Protein AF-A0A8S0R8F9-F1 (afdb_monomer_lite)

pLDDT: mean 76.93, std 17.26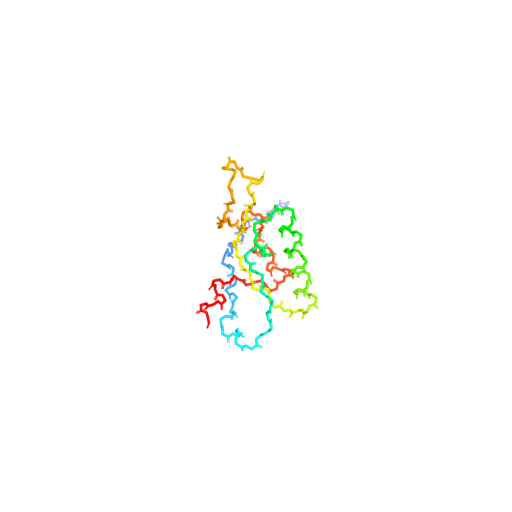, range [36.34, 92.81]

Secondary structure (DSSP, 8-state):
----------------------TT-GGG--EEEE-HHHHSS--HHHHHHHHHHHHHHHHHHT-EEEE--EEEE-GGG-TTSS-EEEEEGGGT--HHHHHTTS-EEEHHHHHH-

Organism: NCBI:txid158383

InterPro domains:
  IPR055503 Domain of unknown function DUF7075 [PF23272] (26-113)

Sequence (113 aa):
MEKGILEMIGETVNDLLPMVELDGMFSRGKYLIYSGGGDRCKSMHQFLYSFNFMLGEAQYLNWALVLDSTACLPSIDTLSSQDEDGKDFRFYHDIEHLKESAPVLDQAQFWSD

Structure (mmCIF, N/CA/C/O backbone):
data_AF-A0A8S0R8F9-F1
#
_entry.id   AF-A0A8S0R8F9-F1
#
loop_
_atom_site.group_PDB
_atom_site.id
_atom_site.type_symbol
_atom_site.label_atom_id
_atom_site.label_alt_id
_atom_site.label_comp_id
_atom_site.label_asym_id
_atom_site.label_entity_id
_atom_site.label_seq_id
_atom_site.pdbx_PDB_ins_code
_atom_site.Cartn_x
_atom_site.Cartn_y
_atom_site.Cartn_z
_atom_site.occupancy
_atom_site.B_iso_or_equiv
_atom_site.auth_seq_id
_atom_site.auth_comp_id
_atom_site.auth_asym_id
_atom_site.auth_atom_id
_atom_site.pdbx_PDB_model_num
ATOM 1 N N . MET A 1 1 ? 45.240 -3.962 42.194 1.00 36.34 1 MET A N 1
ATOM 2 C CA . MET A 1 1 ? 45.062 -3.326 40.876 1.00 36.34 1 MET A CA 1
ATOM 3 C C . MET A 1 1 ? 44.135 -4.232 40.087 1.00 36.34 1 MET A C 1
ATOM 5 O O . MET A 1 1 ? 44.366 -5.434 40.067 1.00 36.34 1 MET A O 1
ATOM 9 N N . GLU A 1 2 ? 43.031 -3.660 39.624 1.00 44.22 2 GLU A N 1
ATOM 10 C CA . GLU A 1 2 ? 41.862 -4.297 39.011 1.00 44.22 2 GLU A CA 1
ATOM 11 C C . GLU A 1 2 ? 42.167 -5.119 37.750 1.00 44.22 2 GLU A C 1
ATOM 13 O O . GLU A 1 2 ? 43.036 -4.750 36.962 1.00 44.22 2 GLU A O 1
ATOM 18 N N . LYS A 1 3 ? 41.323 -6.121 37.474 1.00 39.12 3 LYS A N 1
ATOM 19 C CA . LYS A 1 3 ? 40.404 -6.021 36.327 1.00 39.12 3 LYS A CA 1
ATOM 20 C C . LYS A 1 3 ? 39.241 -7.002 36.462 1.00 39.12 3 LYS A C 1
ATOM 22 O O . LYS A 1 3 ? 39.439 -8.209 36.551 1.00 39.12 3 LYS A O 1
ATOM 27 N N . GLY A 1 4 ? 38.043 -6.427 36.532 1.00 38.41 4 GLY A N 1
ATOM 28 C CA . GLY A 1 4 ? 36.765 -7.120 36.562 1.00 38.41 4 GLY A CA 1
ATOM 29 C C . GLY A 1 4 ? 36.315 -7.628 35.190 1.00 38.41 4 GLY A C 1
ATOM 30 O O . GLY A 1 4 ? 36.842 -7.248 34.147 1.00 38.41 4 GLY A O 1
ATOM 31 N N . ILE A 1 5 ? 35.331 -8.514 35.291 1.00 46.72 5 ILE A N 1
ATOM 32 C CA . ILE A 1 5 ? 34.609 -9.309 34.293 1.00 46.72 5 ILE A CA 1
ATOM 33 C C . ILE A 1 5 ? 33.861 -8.434 33.275 1.00 46.72 5 ILE A C 1
ATOM 35 O O . ILE A 1 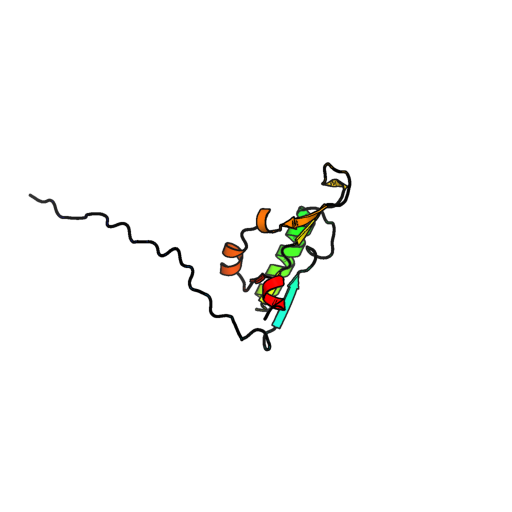5 ? 33.370 -7.372 33.645 1.00 46.72 5 ILE A O 1
ATOM 39 N N . LEU A 1 6 ? 33.710 -8.934 32.041 1.00 37.44 6 LEU A N 1
ATOM 40 C CA . LEU A 1 6 ? 32.446 -8.960 31.282 1.00 37.44 6 LEU A CA 1
ATOM 41 C C . LEU A 1 6 ? 32.667 -9.756 29.988 1.00 37.44 6 LEU A C 1
ATOM 43 O O . LEU A 1 6 ? 33.131 -9.227 28.981 1.00 37.44 6 LEU A O 1
ATOM 47 N N . GLU A 1 7 ? 32.355 -11.053 30.032 1.00 45.44 7 GLU A N 1
ATOM 48 C CA . GLU A 1 7 ? 32.027 -11.783 28.810 1.00 45.44 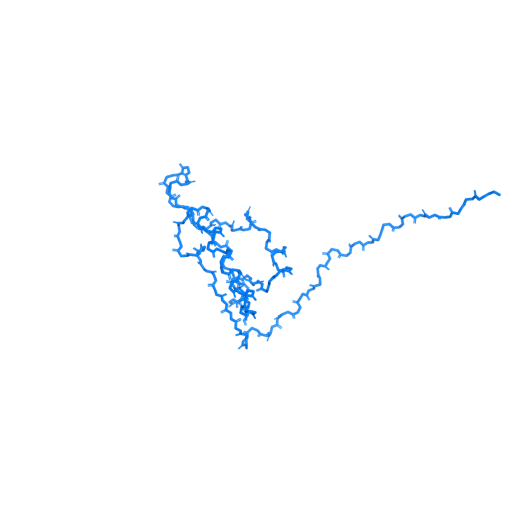7 GLU A CA 1
ATOM 49 C C . GLU A 1 7 ? 30.730 -11.186 28.268 1.00 45.44 7 GLU A C 1
ATOM 51 O O . GLU A 1 7 ? 29.697 -11.172 28.938 1.00 45.44 7 GLU A O 1
ATOM 56 N N . MET A 1 8 ? 30.813 -10.636 27.061 1.00 44.47 8 MET A N 1
ATOM 57 C CA . MET A 1 8 ? 29.668 -10.169 26.299 1.00 44.47 8 MET A CA 1
ATOM 58 C C . MET A 1 8 ? 28.904 -11.404 25.823 1.00 44.47 8 MET A C 1
ATOM 60 O O . MET A 1 8 ? 29.150 -11.924 24.736 1.00 44.47 8 MET A O 1
ATOM 64 N N . ILE A 1 9 ? 28.016 -11.912 26.674 1.00 52.88 9 ILE A N 1
ATOM 65 C CA . ILE A 1 9 ? 26.983 -12.850 26.251 1.00 52.88 9 ILE A CA 1
ATOM 66 C C . ILE A 1 9 ? 26.077 -12.032 25.335 1.00 52.88 9 ILE A C 1
ATOM 68 O O . ILE A 1 9 ? 25.286 -11.221 25.808 1.00 52.88 9 ILE A O 1
ATOM 72 N N . GLY A 1 10 ? 26.269 -12.174 24.022 1.00 48.59 10 GLY A N 1
ATOM 73 C CA . GLY A 1 10 ? 25.317 -11.668 23.046 1.00 48.59 10 GLY A CA 1
ATOM 74 C C . GLY A 1 10 ? 23.962 -12.261 23.397 1.00 48.59 10 GLY A C 1
ATOM 75 O O . GLY A 1 10 ? 23.807 -13.485 23.390 1.00 48.59 10 GLY A O 1
ATOM 76 N N . GLU A 1 11 ? 23.028 -11.403 23.798 1.00 50.50 11 GLU A N 1
ATOM 77 C CA . GLU A 1 11 ? 21.653 -11.805 24.046 1.00 50.50 11 GLU A CA 1
ATOM 78 C C . GLU A 1 11 ? 21.164 -12.546 22.802 1.00 50.50 11 GLU A C 1
ATOM 80 O O . GLU A 1 11 ? 21.347 -12.093 21.670 1.00 50.50 11 GLU A O 1
ATOM 85 N N . THR A 1 12 ? 20.613 -13.738 23.006 1.00 48.62 12 THR A N 1
ATOM 86 C CA . THR A 1 12 ? 19.951 -14.476 21.937 1.00 48.62 12 THR A CA 1
ATOM 87 C C . THR A 1 12 ? 18.733 -13.654 21.547 1.00 48.62 12 THR A C 1
ATOM 89 O O . THR A 1 12 ? 17.724 -13.655 22.248 1.00 48.62 12 THR A O 1
ATOM 92 N N . VAL A 1 13 ? 18.864 -12.885 20.467 1.00 53.94 13 VAL A N 1
ATOM 93 C CA . VAL A 1 13 ? 17.755 -12.135 19.887 1.00 53.94 13 VAL A CA 1
ATOM 94 C C . VAL A 1 13 ? 16.744 -13.171 19.419 1.00 53.94 13 VAL A C 1
ATOM 96 O O . VAL A 1 13 ? 17.028 -14.003 18.559 1.00 53.94 13 VAL A O 1
ATOM 99 N N . ASN A 1 14 ? 15.589 -13.194 20.073 1.00 50.44 14 ASN A N 1
ATOM 100 C CA . ASN A 1 14 ? 14.486 -14.030 19.650 1.00 50.44 14 ASN A CA 1
ATOM 101 C C . ASN A 1 14 ? 13.850 -13.362 18.426 1.00 50.44 14 ASN A C 1
ATOM 103 O O . ASN A 1 14 ? 12.984 -12.507 18.580 1.00 50.44 14 ASN A O 1
ATOM 107 N N . ASP A 1 15 ? 14.289 -13.748 17.225 1.00 53.97 15 ASP A N 1
ATOM 108 C CA . ASP A 1 15 ? 13.746 -13.270 15.940 1.00 53.97 15 ASP A CA 1
ATOM 109 C C . ASP A 1 15 ? 12.288 -13.714 15.696 1.00 53.97 15 ASP A C 1
ATOM 111 O O . ASP A 1 15 ? 11.699 -13.440 14.649 1.00 53.97 15 ASP A O 1
ATOM 115 N N . LEU A 1 16 ? 11.676 -14.418 16.654 1.00 51.31 16 LEU A N 1
ATOM 116 C CA . LEU A 1 16 ? 10.251 -14.701 16.639 1.00 51.31 16 LEU A CA 1
ATOM 117 C C . LEU A 1 16 ? 9.502 -13.418 16.999 1.00 51.31 16 LEU A C 1
ATOM 119 O O . LEU A 1 16 ? 9.344 -13.077 18.174 1.00 51.31 16 LEU A O 1
ATOM 123 N N . LEU A 1 17 ? 9.027 -12.722 15.962 1.00 52.22 17 LEU A N 1
ATOM 124 C CA . LEU A 1 17 ? 8.014 -11.681 16.097 1.00 52.22 17 LEU A CA 1
ATOM 125 C C . LEU A 1 17 ? 6.894 -12.210 17.008 1.00 52.22 17 LEU A C 1
ATOM 127 O O . LEU A 1 17 ? 6.463 -13.355 16.817 1.00 52.22 17 LEU A O 1
ATOM 131 N N . PRO A 1 18 ? 6.424 -11.430 18.003 1.00 50.97 18 PRO A N 1
ATOM 132 C CA . PRO A 1 18 ? 5.260 -11.830 18.773 1.00 50.97 18 PRO A CA 1
ATOM 133 C C . PRO A 1 18 ? 4.150 -12.122 17.771 1.00 50.97 18 PRO A C 1
ATOM 135 O O . PRO A 1 18 ? 3.813 -11.271 16.950 1.00 50.97 18 PRO A O 1
ATOM 138 N N . MET A 1 19 ? 3.647 -13.356 17.794 1.00 46.47 19 MET A N 1
ATOM 139 C CA . MET A 1 19 ? 2.520 -13.756 16.971 1.00 46.47 19 MET A CA 1
ATOM 140 C C . MET A 1 19 ? 1.371 -12.856 17.409 1.00 46.47 19 MET A C 1
ATOM 142 O O . MET A 1 19 ? 0.837 -13.010 18.505 1.00 46.47 19 MET A O 1
ATOM 146 N N . VAL A 1 20 ? 1.101 -11.817 16.625 1.00 50.97 20 VAL A N 1
ATOM 147 C CA . VAL A 1 20 ? 0.025 -10.883 16.909 1.00 50.97 20 VAL A CA 1
ATOM 148 C C . VAL A 1 20 ? -1.258 -11.703 16.784 1.00 50.97 20 VAL A C 1
ATOM 150 O O . VAL A 1 20 ? -1.695 -12.007 15.678 1.00 50.97 20 VAL A O 1
ATOM 153 N N . GLU A 1 21 ? -1.813 -12.129 17.921 1.00 46.56 21 GLU A N 1
ATOM 154 C CA . GLU A 1 21 ? -3.147 -12.723 18.025 1.00 46.56 21 GLU A CA 1
ATOM 155 C C . GLU A 1 21 ? -4.175 -11.667 17.586 1.00 46.56 21 GLU A C 1
ATOM 157 O O . GLU A 1 21 ? -4.741 -10.936 18.398 1.00 46.56 21 GLU A O 1
ATOM 162 N N . LEU A 1 22 ? -4.369 -11.534 16.275 1.00 50.97 22 LEU A N 1
ATOM 163 C CA . LEU A 1 22 ? -5.483 -10.801 15.667 1.00 50.97 22 LEU A CA 1
ATOM 164 C C . LEU A 1 22 ? -6.525 -11.748 15.047 1.00 50.97 22 LEU A C 1
ATOM 166 O O . LEU A 1 22 ? -7.586 -11.272 14.641 1.00 50.97 22 LEU A O 1
ATOM 170 N N . ASP A 1 23 ? -6.259 -13.061 15.031 1.00 47.97 23 ASP A N 1
ATOM 171 C CA . ASP A 1 23 ? -7.178 -14.106 14.558 1.00 47.97 23 ASP A CA 1
ATOM 172 C C . ASP A 1 23 ? -8.472 -14.079 15.387 1.00 47.97 23 ASP A C 1
ATOM 174 O O . ASP A 1 23 ? -8.501 -14.438 16.569 1.00 47.97 23 ASP A O 1
ATOM 178 N N . GLY A 1 24 ? -9.563 -13.627 14.769 1.00 48.53 24 GLY A N 1
ATOM 179 C CA . GLY A 1 24 ? -10.916 -13.738 15.324 1.00 48.53 24 GLY A CA 1
ATOM 180 C C . GLY A 1 24 ? -11.672 -12.435 15.616 1.00 48.53 24 GLY A C 1
ATOM 181 O O . GLY A 1 24 ? -12.848 -12.504 15.988 1.00 48.53 24 GLY A O 1
ATOM 182 N N . MET A 1 25 ? -11.084 -11.244 15.425 1.00 48.88 25 MET A N 1
ATOM 183 C CA . MET A 1 25 ? -11.811 -9.965 15.608 1.00 48.88 25 MET A CA 1
ATOM 184 C C . MET A 1 25 ? -12.297 -9.302 14.307 1.00 48.88 25 MET A C 1
ATOM 186 O O . MET A 1 25 ? -12.974 -8.269 14.380 1.00 48.88 25 MET A O 1
ATOM 190 N N . PHE A 1 26 ? -12.035 -9.886 13.129 1.00 57.22 26 PHE A N 1
ATOM 191 C CA . PHE A 1 26 ? -12.300 -9.208 11.851 1.00 57.22 26 PHE A CA 1
ATOM 192 C C . PHE A 1 26 ? -13.783 -8.878 11.595 1.00 57.22 26 PHE A C 1
ATOM 194 O O . PHE A 1 26 ? -14.115 -7.834 11.037 1.00 57.22 26 PHE A O 1
ATOM 201 N N . SER A 1 27 ? -14.709 -9.695 12.103 1.00 54.78 27 SER A N 1
ATOM 202 C CA . SER A 1 27 ? -16.156 -9.534 11.869 1.00 54.78 27 SER A CA 1
ATOM 203 C C . SER A 1 27 ? -16.813 -8.302 12.522 1.00 54.78 27 SER A C 1
ATOM 205 O O . SER A 1 27 ? -17.993 -8.044 12.274 1.00 54.78 27 SER A O 1
ATOM 207 N N . ARG A 1 28 ? -16.101 -7.530 13.363 1.00 58.16 28 ARG A N 1
ATOM 208 C CA . ARG A 1 28 ? -16.660 -6.356 14.080 1.00 58.16 28 ARG A CA 1
ATOM 209 C C . ARG A 1 28 ? -15.903 -5.043 13.843 1.00 58.16 28 ARG A C 1
ATOM 211 O O . ARG A 1 28 ? -16.270 -4.029 14.440 1.00 58.16 28 ARG A O 1
ATOM 218 N N . GLY A 1 29 ? -14.855 -5.051 13.020 1.00 72.19 29 GLY A N 1
ATOM 219 C CA . GLY A 1 29 ? -14.016 -3.876 12.770 1.00 72.19 29 GLY A CA 1
ATOM 220 C C . GLY A 1 29 ? -14.541 -2.941 11.675 1.00 72.19 29 GLY A C 1
ATOM 221 O O . GLY A 1 29 ? -15.481 -3.256 10.947 1.00 72.19 29 GLY A O 1
ATOM 222 N N . LYS A 1 30 ? -13.912 -1.765 11.562 1.00 86.75 30 LYS A N 1
ATOM 223 C CA . LYS A 1 30 ? -14.062 -0.849 10.422 1.00 86.75 30 LYS A CA 1
ATOM 224 C C . LYS A 1 30 ? -12.785 -0.903 9.590 1.00 86.75 30 LYS A C 1
ATOM 226 O O . LYS A 1 30 ? -11.692 -0.801 10.149 1.00 86.75 30 LYS A O 1
ATOM 231 N N . TYR A 1 31 ? -12.946 -1.050 8.280 1.00 90.62 31 TYR A N 1
ATOM 232 C CA . TYR A 1 31 ? -11.851 -1.300 7.347 1.00 90.62 31 TYR A CA 1
ATOM 233 C C . TYR A 1 31 ? -11.893 -0.314 6.187 1.00 90.62 31 TYR A C 1
ATOM 235 O O . TYR A 1 31 ? -12.969 0.030 5.693 1.00 90.62 31 TYR A O 1
ATOM 243 N N . LEU A 1 32 ? -10.716 0.103 5.735 1.00 92.44 32 LEU A N 1
ATOM 244 C CA . LEU A 1 32 ? -10.515 0.728 4.432 1.00 92.44 32 LEU A CA 1
ATOM 245 C C . LEU A 1 32 ? -9.857 -0.297 3.520 1.00 92.44 32 LEU A C 1
ATOM 247 O O . LEU A 1 32 ? -8.943 -0.993 3.947 1.00 92.44 32 LEU A O 1
ATOM 251 N N . ILE A 1 33 ? -10.315 -0.395 2.276 1.00 91.19 33 ILE A N 1
ATOM 252 C CA . ILE A 1 33 ? -9.768 -1.344 1.305 1.00 91.19 33 ILE A CA 1
ATOM 253 C C . ILE A 1 33 ? -9.013 -0.555 0.245 1.00 91.19 33 ILE A C 1
ATOM 255 O O . ILE A 1 33 ? -9.604 0.247 -0.479 1.00 91.19 33 ILE A O 1
ATOM 259 N N . TYR A 1 34 ? -7.719 -0.824 0.129 1.00 91.06 34 TYR A N 1
ATOM 260 C CA . TYR A 1 34 ? -6.900 -0.376 -0.987 1.00 91.06 34 TYR A CA 1
ATOM 261 C C . TYR A 1 34 ? -6.703 -1.550 -1.940 1.00 91.06 34 TYR A C 1
ATOM 263 O O . TYR A 1 34 ? -6.109 -2.557 -1.565 1.00 91.06 34 TYR A O 1
ATOM 271 N N . SER A 1 35 ? -7.240 -1.443 -3.156 1.00 88.12 35 SER A N 1
ATOM 272 C CA . SER A 1 35 ? -7.254 -2.538 -4.135 1.00 88.12 35 SER A CA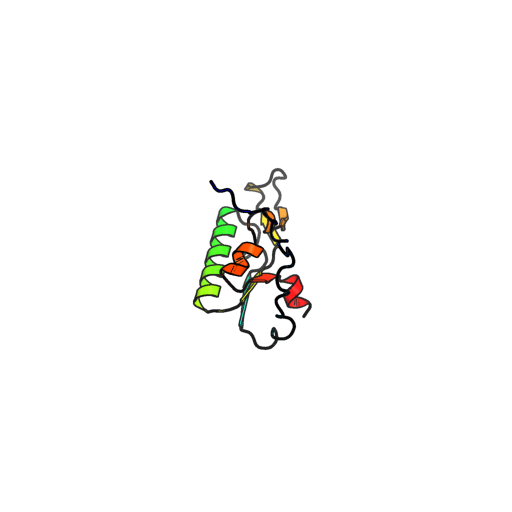 1
ATOM 273 C C . SER A 1 35 ? -6.679 -2.120 -5.485 1.00 88.12 35 SER A C 1
ATOM 275 O O . SER A 1 35 ? -6.757 -0.944 -5.861 1.00 88.12 35 SER A O 1
ATOM 277 N N . GLY A 1 36 ? -6.075 -3.074 -6.204 1.00 79.25 36 GLY A N 1
ATOM 278 C CA . GLY A 1 36 ? -5.557 -2.879 -7.563 1.00 79.25 36 GLY A CA 1
ATOM 279 C C . GLY A 1 36 ? -4.568 -1.720 -7.688 1.00 79.25 36 GLY A C 1
ATOM 280 O O . GLY A 1 36 ? -4.588 -0.988 -8.683 1.00 79.25 36 GLY A O 1
ATOM 281 N N . GLY A 1 37 ? -3.787 -1.479 -6.636 1.00 76.94 37 GLY A N 1
ATOM 282 C CA . GLY A 1 37 ? -2.869 -0.353 -6.540 1.00 76.94 37 GLY A CA 1
ATOM 283 C C . GLY A 1 37 ? -3.501 1.040 -6.623 1.00 76.94 37 GLY A C 1
ATOM 284 O O . GLY A 1 37 ? -2.833 1.986 -7.037 1.00 76.94 37 GLY A O 1
ATOM 285 N N . GLY A 1 38 ? -4.774 1.186 -6.244 1.00 67.69 38 GLY A N 1
ATOM 286 C CA . GLY A 1 38 ? -5.479 2.469 -6.269 1.00 67.69 38 GLY A CA 1
ATOM 287 C C . GLY A 1 38 ? -6.194 2.749 -7.593 1.00 67.69 38 GLY A C 1
ATOM 288 O O . GLY A 1 38 ? -6.247 3.903 -8.018 1.00 67.69 38 GLY A O 1
ATOM 289 N N . ASP A 1 39 ? -6.759 1.700 -8.204 1.00 70.12 39 ASP A N 1
ATOM 290 C CA . ASP A 1 39 ? -7.674 1.696 -9.369 1.00 70.12 39 ASP A CA 1
ATOM 291 C C . ASP A 1 39 ? -7.046 1.567 -10.783 1.00 70.12 39 ASP A C 1
ATOM 293 O O . ASP A 1 39 ? -7.632 1.968 -11.786 1.00 70.12 39 ASP A O 1
ATOM 297 N N . ARG A 1 40 ? -5.888 0.886 -10.836 1.00 77.25 40 ARG A N 1
ATOM 298 C CA . ARG A 1 40 ? -5.212 0.223 -11.982 1.00 77.25 40 ARG A CA 1
ATOM 299 C C . ARG A 1 40 ? -4.404 1.057 -12.992 1.00 77.25 40 ARG A C 1
ATOM 301 O O . ARG A 1 40 ? -4.755 2.162 -13.382 1.00 77.25 40 ARG A O 1
ATOM 308 N N . CYS A 1 41 ? -3.293 0.431 -13.391 1.00 85.50 41 CYS A N 1
ATOM 309 C CA . CYS A 1 41 ? -2.238 0.805 -14.341 1.00 85.50 41 CYS A CA 1
ATOM 310 C C . CYS A 1 41 ? -1.836 2.283 -14.302 1.00 85.50 41 CYS A C 1
ATOM 312 O O . CYS A 1 41 ? -2.175 3.086 -15.172 1.00 85.50 41 CYS A O 1
ATOM 314 N N . LYS A 1 42 ? -1.089 2.625 -13.248 1.00 87.00 42 LYS A N 1
ATOM 315 C CA . LYS A 1 42 ? -0.643 3.985 -12.929 1.00 87.00 42 LYS A CA 1
ATOM 316 C C . LYS A 1 42 ? 0.861 4.030 -12.765 1.00 87.00 42 LYS A C 1
ATOM 318 O O . LYS A 1 42 ? 1.469 3.043 -12.352 1.00 87.00 42 LYS A O 1
ATOM 323 N N . SER A 1 43 ? 1.456 5.183 -13.056 1.00 87.19 43 SER A N 1
ATOM 324 C CA . SER A 1 43 ? 2.891 5.331 -12.839 1.00 87.19 43 SER A CA 1
ATOM 325 C C . SER A 1 43 ? 3.228 5.139 -11.365 1.00 87.19 43 SER A C 1
ATOM 327 O O . SER A 1 43 ? 2.409 5.424 -10.482 1.00 87.19 43 SER A O 1
ATOM 329 N N . MET A 1 44 ? 4.459 4.710 -11.086 1.00 83.88 44 MET A N 1
ATOM 330 C CA . MET A 1 44 ? 4.910 4.484 -9.709 1.00 83.88 44 MET A CA 1
ATOM 331 C C . MET A 1 44 ? 4.661 5.695 -8.808 1.00 83.88 44 MET A C 1
ATOM 333 O O . MET A 1 44 ? 4.244 5.543 -7.666 1.00 83.88 44 MET A O 1
ATOM 337 N N . HIS A 1 45 ? 4.840 6.913 -9.321 1.00 86.75 45 HIS A N 1
ATOM 338 C CA . HIS A 1 45 ? 4.586 8.120 -8.541 1.00 86.75 45 HIS A CA 1
ATOM 339 C C . HIS A 1 45 ? 3.113 8.268 -8.129 1.00 86.75 45 HIS A C 1
ATOM 341 O O . HIS A 1 45 ? 2.824 8.570 -6.972 1.00 86.75 45 HIS A O 1
ATOM 347 N N . GLN A 1 46 ? 2.182 8.038 -9.057 1.00 88.56 46 GLN A N 1
ATOM 348 C CA . GLN A 1 46 ? 0.747 8.127 -8.774 1.00 88.56 46 GLN A CA 1
ATOM 349 C C . GLN A 1 46 ? 0.315 7.070 -7.763 1.00 88.56 46 GLN A C 1
ATOM 351 O O . GLN A 1 46 ? -0.435 7.380 -6.842 1.00 88.56 46 GLN A O 1
ATOM 356 N N . PHE A 1 47 ? 0.829 5.854 -7.925 1.00 85.88 47 PHE A N 1
ATOM 357 C CA . PHE A 1 47 ? 0.586 4.739 -7.026 1.00 85.88 47 PHE A CA 1
ATOM 358 C C . PHE A 1 47 ? 1.071 5.032 -5.592 1.00 85.88 47 PHE A C 1
ATOM 360 O O . PHE A 1 47 ? 0.320 4.865 -4.631 1.00 85.88 47 PHE A O 1
ATOM 367 N N . LEU A 1 48 ? 2.300 5.543 -5.439 1.00 86.94 48 LEU A N 1
ATOM 368 C CA . LEU A 1 48 ? 2.854 5.927 -4.135 1.00 86.94 48 LEU A CA 1
ATOM 369 C C . LEU A 1 48 ? 2.035 7.042 -3.482 1.00 86.94 48 LEU A C 1
ATOM 371 O O . LEU A 1 48 ? 1.783 7.017 -2.277 1.00 86.94 48 LEU A O 1
ATOM 375 N N . TYR A 1 49 ? 1.616 8.033 -4.269 1.00 89.62 49 TYR A N 1
ATOM 376 C CA . TYR A 1 49 ? 0.811 9.138 -3.767 1.00 89.62 49 TYR A CA 1
ATOM 377 C C . TYR A 1 49 ? -0.554 8.645 -3.272 1.00 89.62 49 TYR A C 1
ATOM 379 O O . TYR A 1 49 ? -0.919 8.924 -2.132 1.00 89.62 49 TYR A O 1
ATOM 387 N N . SER A 1 50 ? -1.285 7.857 -4.069 1.00 90.56 50 SER A N 1
ATOM 388 C CA . SER A 1 50 ? -2.591 7.325 -3.655 1.00 90.56 50 SER A CA 1
ATOM 389 C C . SER A 1 50 ? -2.497 6.416 -2.433 1.00 90.56 50 SER A C 1
ATOM 391 O O . SER A 1 50 ? -3.344 6.515 -1.545 1.00 90.56 50 SER A O 1
ATOM 393 N N . PHE A 1 51 ? -1.455 5.585 -2.348 1.00 89.81 51 PHE A N 1
ATOM 394 C CA . PHE A 1 51 ? -1.220 4.736 -1.184 1.00 89.81 51 PHE A CA 1
ATOM 395 C C . PHE A 1 51 ? -1.005 5.562 0.093 1.00 89.81 51 PHE A C 1
ATOM 397 O O . PHE A 1 51 ? -1.669 5.317 1.097 1.00 89.81 51 PHE A O 1
ATOM 404 N N . ASN A 1 52 ? -0.145 6.586 0.052 1.00 90.00 52 ASN A N 1
ATOM 405 C CA . ASN A 1 52 ? 0.115 7.438 1.219 1.00 90.00 52 ASN A CA 1
ATOM 406 C C . ASN A 1 52 ? -1.131 8.206 1.679 1.00 90.00 52 ASN A C 1
ATOM 408 O O . ASN A 1 52 ? -1.353 8.342 2.881 1.00 90.00 52 ASN A O 1
ATOM 412 N N . PHE A 1 53 ? -1.965 8.679 0.747 1.00 91.69 53 PHE A N 1
ATOM 413 C CA . PHE A 1 53 ? -3.249 9.290 1.103 1.00 91.69 53 PHE A CA 1
ATOM 414 C C . PHE A 1 53 ? -4.158 8.299 1.821 1.00 91.69 53 PHE A C 1
ATOM 416 O O . PHE A 1 53 ? -4.755 8.643 2.839 1.00 91.69 53 PHE A O 1
ATOM 423 N N . MET A 1 54 ? -4.231 7.062 1.326 1.00 90.94 54 MET A N 1
ATOM 424 C CA . MET A 1 54 ? -5.068 6.051 1.955 1.00 90.94 54 MET A CA 1
ATOM 425 C C . MET A 1 54 ? -4.554 5.639 3.336 1.00 90.94 54 MET A C 1
ATOM 427 O O . MET A 1 54 ? -5.343 5.468 4.265 1.00 90.94 54 MET A O 1
ATOM 431 N N . LEU A 1 55 ? -3.235 5.543 3.492 1.00 90.50 55 LEU A N 1
ATOM 432 C CA . LEU A 1 55 ? -2.597 5.284 4.776 1.00 90.50 55 LEU A CA 1
ATOM 433 C C . LEU A 1 55 ? -2.872 6.411 5.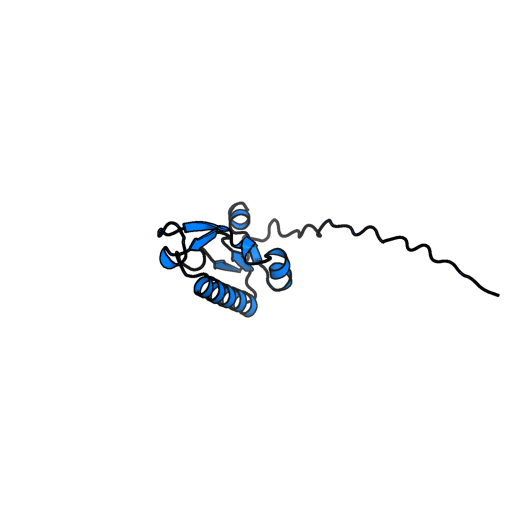782 1.00 90.50 55 LEU A C 1
ATOM 435 O O . LEU A 1 55 ? -3.235 6.137 6.924 1.00 90.50 55 LEU A O 1
ATOM 439 N N . GLY A 1 56 ? -2.765 7.671 5.352 1.00 91.12 56 GLY A N 1
ATOM 440 C CA . GLY A 1 56 ? -3.079 8.830 6.189 1.00 91.12 56 GLY A CA 1
ATOM 441 C C . GLY A 1 56 ? -4.549 8.872 6.618 1.00 91.12 56 GLY A C 1
ATOM 442 O O . GLY A 1 56 ? -4.841 9.148 7.779 1.00 91.12 56 GLY A O 1
ATOM 443 N N . GLU A 1 57 ? -5.477 8.538 5.721 1.00 91.56 57 GLU A N 1
ATOM 444 C CA . GLU A 1 57 ? -6.907 8.442 6.045 1.00 91.56 57 GLU A CA 1
ATOM 445 C C . GLU A 1 57 ? -7.184 7.310 7.051 1.00 91.56 57 GLU A C 1
ATOM 447 O O . GLU A 1 57 ? -7.928 7.500 8.013 1.00 91.56 57 GLU A O 1
ATOM 452 N N . ALA A 1 58 ? -6.540 6.147 6.883 1.00 91.00 58 ALA A N 1
ATOM 453 C CA . ALA A 1 58 ? -6.641 5.032 7.826 1.00 91.00 58 ALA A CA 1
ATOM 454 C C . ALA A 1 58 ? -6.157 5.426 9.228 1.00 91.00 58 ALA A C 1
ATOM 456 O O . ALA A 1 58 ? -6.839 5.151 10.219 1.00 91.00 58 ALA A O 1
ATOM 457 N N . GLN A 1 59 ? -5.031 6.139 9.306 1.00 89.19 59 GLN A N 1
ATOM 458 C CA . GLN A 1 59 ? -4.513 6.696 10.556 1.00 89.19 59 GLN A CA 1
ATOM 459 C C . GLN A 1 59 ? -5.467 7.730 11.163 1.00 89.19 59 GLN A C 1
ATOM 461 O O . GLN A 1 59 ? -5.742 7.682 12.361 1.00 89.19 59 GLN A O 1
ATOM 466 N N . TYR A 1 60 ? -6.008 8.638 10.349 1.00 90.44 60 TYR A N 1
ATOM 467 C CA . TYR A 1 60 ? -6.923 9.686 10.802 1.00 90.44 60 TYR A CA 1
ATOM 468 C C . TYR A 1 60 ? -8.233 9.121 11.370 1.00 90.44 60 TYR A C 1
ATOM 470 O O . TYR A 1 60 ? -8.705 9.567 12.417 1.00 90.44 60 TYR A O 1
ATOM 478 N N . LEU A 1 61 ? -8.808 8.117 10.703 1.00 88.00 61 LEU A N 1
ATOM 479 C CA . LEU A 1 61 ? -10.050 7.466 11.124 1.00 88.00 61 LEU A CA 1
ATOM 480 C C . LEU A 1 61 ? -9.839 6.383 12.191 1.00 88.00 61 LEU A C 1
ATOM 482 O O . LEU A 1 61 ? -10.820 5.910 12.775 1.00 88.00 61 LEU A O 1
ATOM 486 N N . ASN A 1 62 ? -8.585 5.995 12.447 1.00 86.50 62 ASN A N 1
ATOM 487 C CA . ASN A 1 62 ? -8.199 4.845 13.264 1.00 86.50 62 ASN A CA 1
ATOM 488 C C . ASN A 1 62 ? -8.858 3.536 12.779 1.00 86.50 62 ASN A C 1
ATOM 490 O O . ASN A 1 62 ? -9.416 2.769 13.568 1.00 86.50 62 ASN A O 1
ATOM 494 N N . TRP A 1 63 ? -8.878 3.324 11.460 1.00 90.31 63 TRP A N 1
ATOM 495 C CA . TRP A 1 63 ? -9.411 2.115 10.814 1.00 90.31 63 TRP A CA 1
ATOM 496 C C . TRP A 1 63 ? -8.264 1.257 10.290 1.00 90.31 63 TRP A C 1
ATOM 498 O O . TRP A 1 63 ? -7.214 1.779 9.923 1.00 90.31 63 TRP A O 1
ATOM 508 N N . ALA A 1 64 ? -8.476 -0.058 10.220 1.00 90.19 64 ALA A N 1
ATOM 509 C CA . ALA A 1 64 ? -7.498 -0.954 9.616 1.00 90.19 64 ALA A CA 1
ATOM 510 C C . ALA A 1 64 ? -7.506 -0.814 8.089 1.00 90.19 64 ALA A C 1
ATOM 512 O O . ALA A 1 64 ? -8.569 -0.798 7.462 1.00 90.19 64 ALA A O 1
ATOM 513 N N . LEU A 1 65 ? -6.319 -0.724 7.494 1.00 91.94 65 LEU A N 1
ATOM 514 C CA . LEU A 1 65 ? -6.130 -0.686 6.052 1.00 91.94 65 LEU A CA 1
ATOM 515 C C . LEU A 1 65 ? -5.903 -2.105 5.529 1.00 91.94 65 LEU A C 1
ATOM 517 O O . LEU A 1 65 ? -4.866 -2.707 5.787 1.00 91.94 65 LEU A O 1
ATOM 521 N N . VAL A 1 66 ? -6.860 -2.624 4.771 1.00 92.06 66 VAL A N 1
ATOM 522 C CA . VAL A 1 66 ? -6.728 -3.872 4.018 1.00 92.06 66 VAL A CA 1
ATOM 523 C C . VAL A 1 66 ? -6.053 -3.552 2.690 1.00 92.06 66 VAL A C 1
ATOM 525 O O . VAL A 1 66 ? -6.610 -2.830 1.858 1.00 92.06 66 VAL A O 1
ATOM 528 N N . LEU A 1 67 ? -4.846 -4.072 2.508 1.00 90.94 67 LEU A N 1
ATOM 529 C CA . LEU A 1 67 ? -3.964 -3.764 1.394 1.00 90.94 67 LEU A CA 1
ATOM 530 C C . LEU A 1 67 ? -3.880 -4.944 0.425 1.00 90.94 67 LEU A C 1
ATOM 532 O O . LEU A 1 67 ? -3.395 -6.021 0.766 1.00 90.94 67 LEU A O 1
ATOM 536 N N . ASP A 1 68 ? -4.310 -4.710 -0.809 1.00 90.69 68 ASP A N 1
ATOM 537 C CA . ASP A 1 68 ? -3.927 -5.521 -1.959 1.00 90.69 68 ASP A CA 1
ATOM 538 C C . ASP A 1 68 ? -2.464 -5.233 -2.316 1.00 90.69 68 ASP A C 1
ATOM 540 O O . ASP A 1 68 ? -2.113 -4.107 -2.679 1.00 90.69 68 ASP A O 1
ATOM 544 N N . SER A 1 69 ? -1.606 -6.243 -2.196 1.00 87.31 69 SER A N 1
ATOM 545 C CA . SER A 1 69 ? -0.176 -6.137 -2.493 1.00 87.31 69 SER A CA 1
ATOM 546 C C . SER A 1 69 ? 0.138 -6.213 -3.993 1.00 87.31 69 SER A C 1
ATOM 548 O O . SER A 1 69 ? 1.311 -6.196 -4.369 1.00 87.31 69 SER A O 1
ATOM 550 N N . THR A 1 70 ? -0.874 -6.253 -4.863 1.00 87.38 70 THR A N 1
ATOM 551 C CA . THR A 1 70 ? -0.692 -6.211 -6.316 1.00 87.38 70 THR A CA 1
ATOM 552 C C . THR A 1 70 ? -0.744 -4.782 -6.869 1.00 87.38 70 THR A C 1
ATOM 554 O O . THR A 1 70 ? -1.554 -3.940 -6.470 1.00 87.38 70 THR A O 1
ATOM 557 N N . ALA A 1 71 ? 0.145 -4.497 -7.818 1.00 86.69 71 ALA A N 1
ATOM 558 C CA . ALA A 1 71 ? 0.229 -3.239 -8.546 1.00 86.69 71 ALA A CA 1
ATOM 559 C C . ALA A 1 71 ? 0.292 -3.490 -10.060 1.00 86.69 71 ALA A C 1
ATOM 561 O O . ALA A 1 71 ? 0.880 -4.471 -10.516 1.00 86.69 71 ALA A O 1
ATOM 562 N N . CYS A 1 72 ? -0.271 -2.561 -10.837 1.00 89.25 72 CYS A N 1
ATOM 563 C CA . CYS A 1 72 ? -0.139 -2.536 -12.294 1.00 89.25 72 CYS A CA 1
ATOM 564 C C . CYS A 1 72 ? 0.637 -1.295 -12.737 1.00 89.25 72 CYS A C 1
ATOM 566 O O . CYS A 1 72 ? 0.299 -0.178 -12.327 1.00 89.25 72 CYS A O 1
ATOM 568 N N . LEU A 1 73 ? 1.623 -1.492 -13.614 1.00 88.56 73 LEU A N 1
ATOM 569 C CA . LEU A 1 73 ? 2.392 -0.424 -14.251 1.00 88.56 73 LEU A CA 1
ATOM 570 C C . LEU A 1 73 ? 1.888 -0.152 -15.674 1.00 88.56 73 LEU A C 1
ATOM 572 O O . LEU A 1 73 ? 1.617 -1.103 -16.408 1.00 88.56 73 LEU A O 1
ATOM 576 N N . PRO A 1 74 ? 1.778 1.120 -16.089 1.00 91.50 74 PRO A N 1
ATOM 577 C CA . PRO A 1 74 ? 1.315 1.484 -17.415 1.00 91.50 74 PRO A CA 1
ATOM 578 C C . PRO A 1 74 ? 2.402 1.211 -18.453 1.00 91.50 74 PRO A C 1
ATOM 580 O O . PRO A 1 74 ? 3.591 1.342 -18.174 1.00 91.50 74 PRO A O 1
ATOM 583 N N . SER A 1 75 ? 1.986 0.937 -19.683 1.00 90.88 75 SER A N 1
ATOM 584 C CA . SER A 1 75 ? 2.855 0.653 -20.834 1.00 90.88 75 SER A CA 1
ATOM 585 C C . SER A 1 75 ? 3.964 1.679 -21.088 1.00 90.88 75 SER A C 1
ATOM 587 O O . SER A 1 75 ? 5.004 1.331 -21.638 1.00 90.88 75 SER A O 1
ATOM 589 N N . ILE A 1 76 ? 3.767 2.939 -20.686 1.00 88.25 76 ILE A N 1
ATOM 590 C CA . ILE A 1 76 ? 4.787 3.992 -20.797 1.00 88.25 76 ILE A CA 1
ATOM 591 C C . ILE A 1 76 ? 5.999 3.755 -19.881 1.00 88.25 76 ILE A C 1
ATOM 593 O O . ILE A 1 76 ? 7.096 4.213 -20.196 1.00 88.25 76 ILE A O 1
ATOM 597 N N . ASP A 1 77 ? 5.813 3.014 -18.788 1.00 83.94 77 ASP A N 1
ATOM 598 C CA . ASP A 1 77 ? 6.840 2.724 -17.786 1.00 83.94 77 ASP A CA 1
ATOM 599 C C . ASP A 1 77 ? 7.463 1.324 -17.974 1.00 83.94 77 ASP A C 1
ATOM 601 O O . ASP A 1 77 ? 8.328 0.922 -17.191 1.00 83.94 77 ASP A O 1
ATOM 605 N N . THR A 1 78 ? 7.053 0.564 -19.000 1.00 86.94 78 THR A N 1
ATOM 606 C CA . THR A 1 78 ? 7.471 -0.832 -19.204 1.00 86.94 78 THR A CA 1
ATOM 607 C C . THR A 1 78 ? 8.317 -1.018 -20.464 1.00 86.94 78 THR A C 1
ATOM 609 O O . THR A 1 78 ? 8.125 -0.375 -21.496 1.00 86.94 78 THR A O 1
ATOM 612 N N . LEU A 1 79 ? 9.263 -1.964 -20.414 1.00 88.12 79 LEU A N 1
ATOM 613 C CA . LEU A 1 79 ? 10.105 -2.313 -21.570 1.00 88.12 79 LEU A CA 1
ATOM 614 C C . LEU A 1 79 ? 9.318 -3.046 -22.663 1.00 88.12 79 LEU A C 1
ATOM 616 O O . LEU A 1 79 ? 9.682 -2.994 -23.836 1.00 88.12 79 LEU A O 1
ATOM 620 N N . SER A 1 80 ? 8.248 -3.737 -22.271 1.00 91.12 80 SER A N 1
ATOM 621 C CA . SER A 1 80 ? 7.353 -4.465 -23.169 1.00 91.12 80 SER A CA 1
ATOM 622 C C . SER A 1 80 ? 6.419 -3.544 -23.960 1.00 91.12 80 SER A C 1
ATOM 624 O O . SER A 1 80 ? 5.793 -4.005 -24.915 1.00 91.12 80 SER A O 1
ATOM 626 N N . SER A 1 81 ? 6.326 -2.254 -23.595 1.00 91.00 81 SER A N 1
ATOM 627 C CA . SER A 1 81 ? 5.323 -1.315 -24.125 1.00 91.00 81 SER A CA 1
ATOM 628 C C . SER A 1 81 ? 3.882 -1.817 -23.946 1.00 91.00 81 SER A C 1
ATOM 630 O O . SER A 1 81 ? 2.987 -1.474 -24.719 1.00 91.00 81 SER A O 1
ATOM 632 N N . GLN A 1 82 ? 3.661 -2.649 -22.930 1.00 92.81 82 GLN A N 1
ATOM 633 C CA . GLN A 1 82 ? 2.363 -3.180 -22.522 1.00 92.81 82 GLN A CA 1
ATOM 634 C C . GLN A 1 82 ? 2.180 -2.938 -21.028 1.00 92.81 82 GLN A C 1
ATOM 636 O O . GLN A 1 82 ? 3.160 -2.845 -20.291 1.00 92.81 82 GLN A O 1
ATOM 641 N N . ASP A 1 83 ? 0.933 -2.818 -20.584 1.00 91.69 83 ASP A N 1
ATOM 642 C CA . ASP A 1 83 ? 0.654 -2.706 -19.156 1.00 91.69 83 ASP A CA 1
ATOM 643 C C . ASP A 1 83 ? 1.127 -3.984 -18.450 1.00 91.69 83 ASP A C 1
ATOM 645 O O . ASP A 1 83 ? 0.830 -5.102 -18.881 1.00 91.69 83 ASP A O 1
ATOM 649 N N . GLU A 1 84 ? 1.894 -3.817 -17.377 1.00 90.19 84 GLU A N 1
ATOM 650 C CA . GLU A 1 84 ? 2.427 -4.926 -16.594 1.00 90.19 84 GLU A CA 1
ATOM 651 C C . GLU A 1 84 ? 1.673 -5.019 -15.270 1.00 90.19 84 GLU A C 1
ATOM 653 O O . GLU A 1 84 ? 1.959 -4.287 -14.321 1.00 90.19 84 GLU A O 1
ATOM 658 N N . ASP A 1 85 ? 0.705 -5.931 -15.230 1.00 88.62 85 ASP A N 1
ATOM 659 C CA . ASP A 1 85 ? -0.109 -6.223 -14.051 1.00 88.62 85 ASP A CA 1
ATOM 660 C C . ASP A 1 85 ? 0.564 -7.251 -13.121 1.00 88.62 85 ASP A C 1
ATOM 662 O O . ASP A 1 85 ? 1.476 -7.985 -13.520 1.00 88.62 85 ASP A O 1
ATOM 666 N N . GLY A 1 86 ? 0.107 -7.315 -11.870 1.00 86.06 86 GLY A N 1
ATOM 667 C CA . GLY A 1 86 ? 0.556 -8.303 -10.885 1.00 86.06 86 GLY A CA 1
ATOM 668 C C . GLY A 1 86 ? 1.966 -8.069 -10.339 1.00 86.06 86 GLY A C 1
ATOM 669 O O . GLY A 1 86 ? 2.598 -9.003 -9.841 1.00 86.06 86 GLY A O 1
ATOM 670 N N . LYS A 1 87 ? 2.485 -6.840 -10.423 1.00 86.88 87 LYS A N 1
ATOM 671 C CA . LYS A 1 87 ? 3.726 -6.473 -9.733 1.00 86.88 87 LYS A CA 1
ATOM 672 C C . LYS A 1 87 ? 3.496 -6.491 -8.232 1.00 86.88 87 LYS A C 1
ATOM 674 O O . LYS A 1 87 ? 2.455 -6.063 -7.748 1.00 86.88 87 LYS A O 1
ATOM 679 N N . ASP A 1 88 ? 4.492 -6.964 -7.503 1.00 86.69 88 ASP A N 1
ATOM 680 C CA . ASP A 1 88 ? 4.417 -7.038 -6.053 1.00 86.69 88 ASP A CA 1
ATOM 681 C C . ASP A 1 88 ? 4.819 -5.695 -5.430 1.00 86.69 88 ASP A C 1
ATOM 683 O O . ASP A 1 88 ? 5.950 -5.224 -5.585 1.00 86.69 88 ASP A O 1
ATOM 687 N N . PHE A 1 89 ? 3.884 -5.075 -4.714 1.00 81.06 89 PHE A N 1
ATOM 688 C CA . PHE A 1 89 ? 4.084 -3.823 -3.989 1.00 81.06 89 PHE A CA 1
ATOM 689 C C . PHE A 1 89 ? 5.229 -3.897 -2.976 1.00 81.06 89 PHE A C 1
ATOM 691 O O . PHE A 1 89 ? 5.900 -2.893 -2.721 1.00 81.06 89 PHE A O 1
ATOM 698 N N . ARG A 1 90 ? 5.492 -5.086 -2.428 1.00 84.44 90 ARG A N 1
ATOM 699 C CA . ARG A 1 90 ? 6.524 -5.308 -1.406 1.00 84.44 90 ARG A CA 1
ATOM 700 C C . ARG A 1 90 ? 7.938 -5.065 -1.924 1.00 84.44 90 ARG A C 1
ATOM 702 O O . ARG A 1 90 ? 8.858 -4.913 -1.130 1.00 84.44 90 ARG A O 1
ATOM 709 N N . PHE A 1 91 ? 8.127 -4.961 -3.241 1.00 83.00 91 PHE A N 1
ATOM 710 C CA . PHE A 1 91 ? 9.396 -4.494 -3.801 1.00 83.00 91 PHE A CA 1
ATOM 711 C C . PHE A 1 91 ? 9.652 -2.999 -3.566 1.00 83.00 91 PHE A C 1
ATOM 713 O O . PHE A 1 91 ? 10.798 -2.563 -3.661 1.00 83.00 91 PHE A O 1
ATOM 720 N N . TYR A 1 92 ? 8.612 -2.215 -3.275 1.00 77.94 92 TYR A N 1
ATOM 721 C CA . TYR A 1 92 ? 8.692 -0.760 -3.129 1.00 77.94 92 TYR A CA 1
ATOM 722 C C . TYR A 1 92 ? 8.509 -0.286 -1.686 1.00 77.94 92 TYR A C 1
ATOM 724 O O . TYR A 1 92 ? 8.967 0.805 -1.350 1.00 77.94 92 TYR A O 1
ATOM 732 N N . HIS A 1 93 ? 7.860 -1.087 -0.839 1.00 79.44 93 HIS A N 1
ATOM 733 C CA . HIS A 1 93 ? 7.611 -0.763 0.561 1.00 79.44 93 HIS A CA 1
ATOM 734 C C . HIS A 1 93 ? 7.841 -1.954 1.478 1.00 79.44 93 HIS A C 1
ATOM 736 O O . HIS A 1 93 ? 7.411 -3.071 1.196 1.00 79.44 93 HIS A O 1
ATOM 742 N N . ASP A 1 94 ? 8.430 -1.662 2.631 1.00 86.19 94 ASP A N 1
ATOM 743 C CA . ASP A 1 94 ? 8.479 -2.582 3.754 1.00 86.19 94 ASP A CA 1
ATOM 744 C C . ASP A 1 94 ? 7.140 -2.539 4.506 1.00 86.19 94 ASP A C 1
ATOM 746 O O . ASP A 1 94 ? 6.855 -1.610 5.267 1.00 86.19 94 ASP A O 1
ATOM 750 N N . ILE A 1 95 ? 6.286 -3.529 4.242 1.00 81.88 95 ILE A N 1
ATOM 751 C CA . ILE A 1 95 ? 4.975 -3.642 4.892 1.00 81.88 95 ILE A CA 1
ATOM 752 C C . ILE A 1 95 ? 5.124 -3.913 6.392 1.00 81.88 95 ILE A C 1
ATOM 754 O O . ILE A 1 95 ? 4.296 -3.439 7.169 1.00 81.88 95 ILE A O 1
ATOM 758 N N . GLU A 1 96 ? 6.165 -4.629 6.817 1.00 83.88 96 GLU A N 1
ATOM 759 C CA . GLU A 1 96 ? 6.364 -4.923 8.237 1.00 83.88 96 GLU A CA 1
ATOM 760 C C . GLU A 1 96 ? 6.682 -3.644 9.006 1.00 8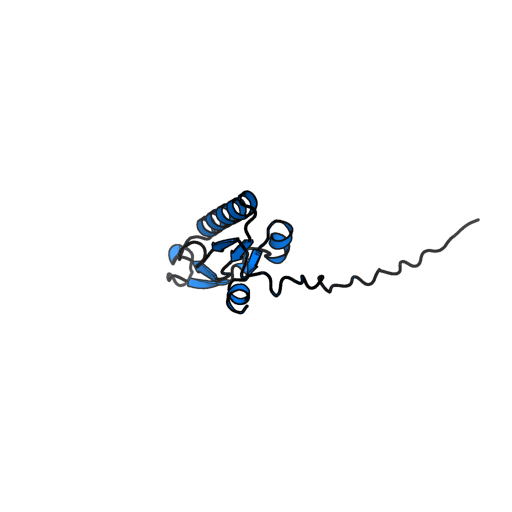3.88 96 GLU A C 1
ATOM 762 O O . GLU A 1 96 ? 6.061 -3.375 10.033 1.00 83.88 96 GLU A O 1
ATOM 767 N N . HIS A 1 97 ? 7.521 -2.776 8.441 1.00 84.88 97 HIS A N 1
ATOM 768 C CA . HIS A 1 97 ? 7.759 -1.461 9.029 1.00 84.88 97 HIS A CA 1
ATOM 769 C C . HIS A 1 97 ? 6.499 -0.573 9.024 1.00 84.88 97 HIS A C 1
ATOM 771 O O . HIS A 1 97 ? 6.235 0.165 9.974 1.00 84.88 97 HIS A O 1
ATOM 777 N N . LEU A 1 98 ? 5.661 -0.658 7.984 1.00 81.44 98 LEU A N 1
ATOM 778 C CA . LEU A 1 98 ? 4.401 0.097 7.926 1.00 81.44 98 LEU A CA 1
ATOM 779 C C . LEU A 1 98 ? 3.412 -0.308 9.030 1.00 81.44 98 LEU A C 1
ATOM 781 O O . LEU A 1 98 ? 2.701 0.557 9.553 1.00 81.44 98 LEU A O 1
ATOM 785 N N . LYS A 1 99 ? 3.391 -1.588 9.419 1.00 84.31 99 LYS A N 1
ATOM 786 C CA . LYS A 1 99 ? 2.539 -2.094 10.508 1.00 84.31 99 LYS A CA 1
ATOM 787 C C . LYS A 1 99 ? 2.885 -1.492 11.874 1.00 84.31 99 LYS A C 1
ATOM 789 O O . LYS A 1 99 ? 2.017 -1.445 12.742 1.00 84.31 99 LYS A O 1
ATOM 794 N N . GLU A 1 100 ? 4.101 -0.974 12.064 1.00 82.62 100 GLU A N 1
ATOM 795 C CA . GLU A 1 100 ? 4.479 -0.240 13.283 1.00 82.62 100 GLU A CA 1
ATOM 796 C C . GLU A 1 100 ? 3.746 1.108 13.399 1.00 82.62 100 GLU A C 1
ATOM 798 O O . GLU A 1 100 ? 3.541 1.618 14.501 1.00 82.62 100 GLU A O 1
ATOM 803 N N . SER A 1 101 ? 3.345 1.691 12.263 1.00 78.19 101 SER A N 1
ATOM 804 C CA . SER A 1 101 ? 2.764 3.038 12.181 1.00 78.19 101 SER A CA 1
ATOM 805 C C . SER A 1 101 ? 1.246 3.055 11.978 1.00 78.19 101 SER A C 1
ATOM 807 O O . SER A 1 101 ? 0.603 4.074 12.245 1.00 78.19 101 SER A O 1
ATOM 809 N N . ALA A 1 102 ? 0.657 1.978 11.456 1.00 82.00 102 ALA A N 1
ATOM 810 C CA . ALA A 1 102 ? -0.781 1.863 11.230 1.00 82.00 102 ALA A CA 1
ATOM 811 C C . ALA A 1 102 ? -1.223 0.389 11.201 1.00 82.00 102 ALA A C 1
ATOM 813 O O . ALA A 1 102 ? -0.448 -0.472 10.787 1.00 82.00 102 ALA A O 1
ATOM 814 N N . PRO A 1 103 ? -2.481 0.080 11.564 1.00 85.44 103 PRO A N 1
ATOM 815 C CA . PRO A 1 103 ? -3.028 -1.264 11.409 1.00 85.44 103 PRO A CA 1
ATOM 816 C C . PRO A 1 103 ? -3.216 -1.598 9.920 1.00 85.44 103 PRO A C 1
ATOM 818 O O . PRO A 1 103 ? -4.222 -1.224 9.318 1.00 85.44 103 PRO A O 1
ATOM 821 N N . VAL A 1 104 ? -2.245 -2.296 9.325 1.00 88.88 104 VAL A N 1
ATOM 822 C CA . VAL A 1 104 ? -2.269 -2.752 7.924 1.00 88.88 104 VAL A CA 1
ATOM 823 C C . VAL A 1 104 ? -2.425 -4.272 7.869 1.00 88.88 104 VAL A C 1
ATOM 825 O O . VAL A 1 104 ? -1.698 -5.004 8.541 1.00 88.88 104 VAL A O 1
ATOM 828 N N . LEU A 1 105 ? -3.361 -4.741 7.047 1.00 89.00 105 LEU A N 1
ATOM 829 C CA . LEU A 1 105 ? -3.685 -6.152 6.848 1.00 89.00 105 LEU A CA 1
ATOM 830 C C . LEU A 1 105 ? -3.445 -6.538 5.392 1.00 89.00 105 LEU A C 1
ATOM 832 O O . LEU A 1 105 ? -3.798 -5.782 4.487 1.00 89.00 105 LEU A O 1
ATOM 836 N N . ASP A 1 106 ? -2.891 -7.726 5.164 1.00 87.69 106 ASP A N 1
ATOM 837 C CA . ASP A 1 106 ? -2.837 -8.292 3.819 1.00 87.69 106 ASP A CA 1
ATOM 838 C C . ASP A 1 106 ? -4.247 -8.693 3.365 1.00 87.69 106 ASP A C 1
ATOM 840 O O . ASP A 1 106 ? -5.012 -9.301 4.118 1.00 87.69 106 ASP A O 1
ATOM 844 N N . GLN A 1 107 ? -4.603 -8.338 2.131 1.00 89.94 107 GLN A N 1
ATOM 845 C CA . GLN A 1 107 ? -5.931 -8.605 1.593 1.00 89.94 107 GLN A CA 1
ATOM 846 C C . GLN A 1 107 ? -6.246 -10.104 1.490 1.00 89.94 107 GLN A C 1
ATOM 848 O O . GLN A 1 107 ? -7.379 -10.497 1.773 1.00 89.94 107 GLN A O 1
ATOM 853 N N . ALA A 1 108 ? -5.289 -10.943 1.084 1.00 86.56 108 ALA A N 1
ATOM 854 C CA . ALA A 1 108 ? -5.542 -12.373 0.936 1.00 86.56 108 ALA A CA 1
ATOM 855 C C . ALA A 1 108 ? -5.804 -13.020 2.301 1.00 86.56 108 ALA A C 1
ATOM 857 O O . ALA A 1 108 ? -6.734 -13.816 2.421 1.00 86.56 108 ALA A O 1
ATOM 858 N N . GLN A 1 109 ? -5.047 -12.611 3.325 1.00 83.75 109 GLN A N 1
ATOM 859 C CA . GLN A 1 109 ? -5.292 -13.019 4.709 1.00 83.75 109 GLN A CA 1
ATOM 860 C C . GLN A 1 109 ? -6.655 -12.524 5.216 1.00 83.75 109 GLN A C 1
ATOM 862 O O . GLN A 1 109 ? -7.401 -13.286 5.824 1.00 83.75 109 GLN A O 1
ATOM 867 N N . PHE A 1 110 ? -7.007 -11.266 4.938 1.00 86.50 110 PHE A N 1
ATOM 868 C CA . PHE A 1 110 ? -8.271 -10.679 5.387 1.00 86.50 110 PHE A CA 1
ATOM 869 C C . PHE A 1 110 ? -9.505 -11.412 4.843 1.00 86.50 110 PHE A C 1
ATOM 871 O O . PHE A 1 110 ? -10.519 -11.484 5.527 1.00 86.50 110 PHE A O 1
ATOM 878 N N . TRP A 1 111 ? -9.437 -11.950 3.621 1.00 85.19 111 TRP A N 1
ATOM 879 C CA . TRP A 1 111 ? -10.548 -12.698 3.023 1.00 85.19 111 TRP A CA 1
ATOM 880 C C . TRP A 1 111 ? -10.601 -14.177 3.403 1.00 85.19 111 TRP A C 1
ATOM 882 O O . TRP A 1 111 ? -11.617 -14.821 3.139 1.00 85.19 111 TRP A O 1
ATOM 892 N N . SER A 1 112 ? -9.515 -14.738 3.939 1.00 82.56 112 SER A N 1
ATOM 893 C CA . SER A 1 112 ? -9.473 -16.146 4.345 1.00 82.56 112 SER A CA 1
ATOM 894 C C . SER A 1 112 ? -10.052 -16.412 5.736 1.00 82.56 112 SER A C 1
ATOM 896 O O . SER A 1 112 ? -10.360 -17.569 6.025 1.00 82.56 112 SER A O 1
ATOM 898 N N . ASP A 1 113 ? -10.187 -15.367 6.553 1.00 63.66 113 ASP A N 1
ATOM 899 C CA . ASP A 1 113 ? -10.723 -15.389 7.924 1.00 63.66 113 ASP A CA 1
ATOM 900 C C . ASP A 1 113 ? -12.236 -15.092 7.969 1.00 63.66 113 ASP A C 1
ATOM 902 O O . ASP A 1 113 ? -12.948 -15.691 8.812 1.00 63.66 113 ASP A O 1
#

Foldseek 3Di:
DDDDDDDPPPPPPPPPDPPPPPPPPLVPFAEDEDPQLNPAADAPVVSVVNVVVSLVVCLVVVGAYADAQWYWHALVPDPVSHIRTGDGNCVPDDVVVSCVVHRYHYNVVSVVD

Radius of gyration: 20.26 Å; chains: 1; bounding box: 62×26×65 Å